Protein AF-M3HR42-F1 (afdb_monomer_lite)

Sequence (79 aa):
MKIFKLILPIALVFPILFFVSEIITLEFTKTRGKELILPIKGYDPRDLLSGHYLQYNIGFKTSEGDVCLVKRTKKNSKY

InterPro domains:
  IPR025833 GDYXXLXY protein [PF14345] (16-68)

Foldseek 3Di:
DVVCVVVVVVVVVVVVVVVVVVVVVVVVCVVPPDPDDFDFDDFDPVCVVVVDDGDTDTDDPPDPPDDDDPPPPPPPPDD

Secondary structure (DSSP, 8-state):
-HHHHHHHHHHHHHHHHHHHHHHHHHHHHHHTS------B----THHHHTT------B-----TT--------------

Radius of gyration: 25.41 Å; chains: 1; bounding box: 40×39×73 Å

Structure (mmCIF, N/CA/C/O backbone):
data_AF-M3HR42-F1
#
_entry.id   AF-M3HR42-F1
#
loop_
_atom_site.group_PDB
_atom_site.id
_atom_site.type_symbol
_atom_site.label_atom_id
_atom_site.label_alt_id
_atom_site.label_comp_i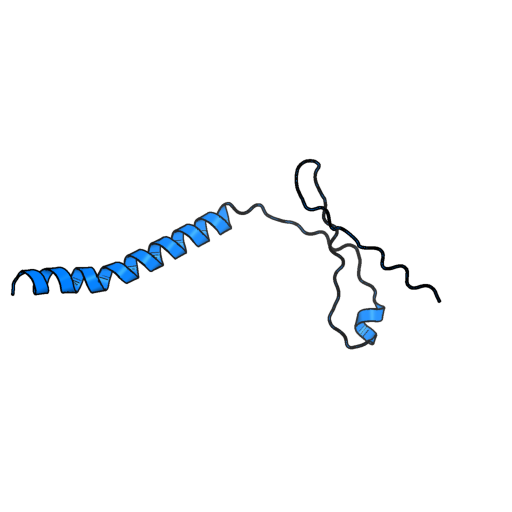d
_atom_site.label_asym_id
_atom_site.label_entity_id
_atom_site.label_seq_id
_atom_site.pdbx_PDB_ins_code
_atom_site.Cartn_x
_atom_site.Cartn_y
_atom_site.Cartn_z
_atom_site.occupancy
_atom_site.B_iso_or_equiv
_atom_site.auth_seq_id
_atom_site.auth_comp_id
_atom_site.auth_asym_id
_atom_site.auth_atom_id
_atom_site.pdbx_PDB_model_num
ATOM 1 N N . MET A 1 1 ? -17.323 2.068 34.016 1.00 60.81 1 MET A N 1
ATOM 2 C CA . MET A 1 1 ? -17.798 3.040 32.995 1.00 60.81 1 MET A CA 1
ATOM 3 C C . MET A 1 1 ? -16.714 3.970 32.429 1.00 60.81 1 MET A C 1
ATOM 5 O O . MET A 1 1 ? -16.833 4.339 31.270 1.00 60.81 1 MET A O 1
ATOM 9 N N . LYS A 1 2 ? -15.660 4.359 33.175 1.00 71.25 2 LYS A N 1
ATOM 10 C CA . LYS A 1 2 ? -14.577 5.229 32.647 1.00 71.25 2 LYS A CA 1
ATOM 11 C C . LYS A 1 2 ? -13.790 4.614 31.478 1.00 71.25 2 LYS A C 1
ATOM 13 O O . LYS A 1 2 ? -13.481 5.327 30.535 1.00 71.25 2 LYS A O 1
ATOM 18 N N . ILE A 1 3 ? -13.544 3.301 31.512 1.00 79.00 3 ILE A N 1
ATOM 19 C CA . ILE A 1 3 ? -12.822 2.569 30.457 1.00 79.00 3 ILE A CA 1
ATOM 20 C C . ILE A 1 3 ? -13.505 2.716 29.083 1.00 79.00 3 ILE A C 1
ATOM 22 O O . ILE A 1 3 ? -12.851 3.057 28.106 1.00 79.00 3 ILE A O 1
ATOM 26 N N . PHE A 1 4 ? -14.834 2.575 29.018 1.00 80.81 4 PHE A N 1
ATOM 27 C CA . PHE A 1 4 ? -15.586 2.695 27.762 1.00 80.81 4 PHE A CA 1
ATOM 28 C C . PHE A 1 4 ? -15.546 4.111 27.179 1.00 80.81 4 PHE A C 1
ATOM 30 O O . PHE A 1 4 ? -15.489 4.266 25.963 1.00 80.81 4 PHE A O 1
ATOM 37 N N . LYS A 1 5 ? -15.500 5.144 28.034 1.00 83.00 5 LYS A N 1
ATOM 38 C CA . LYS A 1 5 ? -15.342 6.538 27.589 1.00 83.00 5 LYS A CA 1
ATOM 39 C C . LYS A 1 5 ? -13.980 6.800 26.939 1.00 83.00 5 LYS A C 1
ATOM 41 O O . LYS A 1 5 ? -13.877 7.709 26.128 1.00 83.00 5 LYS A O 1
ATOM 46 N N . LEU A 1 6 ? -12.959 6.017 27.291 1.00 85.69 6 LEU A N 1
ATOM 47 C CA . LEU A 1 6 ? -11.604 6.150 26.757 1.00 85.69 6 LEU A CA 1
ATOM 48 C C . LEU A 1 6 ? -11.373 5.261 25.524 1.00 85.69 6 LEU A C 1
ATOM 50 O O . LEU A 1 6 ? -10.683 5.670 24.598 1.00 85.69 6 LEU A O 1
ATOM 54 N N . ILE A 1 7 ? -12.005 4.085 25.469 1.00 91.94 7 ILE A N 1
ATOM 55 C CA . ILE A 1 7 ? -11.922 3.167 24.320 1.00 91.94 7 ILE A CA 1
ATOM 56 C C . ILE A 1 7 ? -12.659 3.722 23.096 1.00 91.94 7 ILE A C 1
ATOM 58 O O . ILE A 1 7 ? -12.186 3.551 21.979 1.00 91.94 7 ILE A O 1
ATOM 62 N N . LEU A 1 8 ? -13.793 4.401 23.286 1.00 90.56 8 LEU A N 1
ATOM 63 C CA . LEU A 1 8 ? -14.624 4.899 22.186 1.00 90.56 8 LEU A CA 1
ATOM 64 C C . LEU A 1 8 ? -13.892 5.850 21.212 1.00 90.56 8 LEU A C 1
ATOM 66 O O . LEU A 1 8 ? -13.938 5.589 20.011 1.00 90.56 8 LEU A O 1
ATOM 70 N N . PRO A 1 9 ? -13.176 6.903 21.661 1.00 93.19 9 PRO A N 1
ATOM 71 C CA . PRO A 1 9 ? -12.413 7.747 20.739 1.00 93.19 9 PRO A CA 1
ATOM 72 C C . PRO A 1 9 ? -11.251 6.992 20.080 1.00 93.19 9 PRO A C 1
ATOM 74 O O . PRO A 1 9 ? -10.979 7.201 18.903 1.00 93.19 9 PRO A O 1
ATOM 77 N N . ILE A 1 10 ? -10.600 6.073 20.800 1.00 93.56 10 ILE A N 1
ATOM 78 C CA . ILE A 1 10 ? -9.495 5.266 20.261 1.00 93.56 10 ILE A CA 1
ATOM 79 C C . ILE A 1 10 ? -9.994 4.343 19.148 1.00 93.56 10 ILE A C 1
ATOM 81 O O . ILE A 1 10 ? -9.383 4.284 18.086 1.00 93.56 10 ILE A O 1
ATOM 85 N N . ALA A 1 11 ? -11.127 3.673 19.357 1.00 92.44 11 ALA A N 1
ATOM 86 C CA . ALA A 1 11 ? -11.741 2.794 18.369 1.00 92.44 11 ALA A CA 1
ATOM 87 C C . ALA A 1 11 ? -12.160 3.544 17.094 1.00 92.44 11 ALA A C 1
ATOM 89 O O . ALA A 1 11 ? -12.143 2.961 16.014 1.00 92.44 11 ALA A O 1
ATOM 90 N N . LEU A 1 12 ? -12.499 4.834 17.207 1.00 92.25 12 LEU A N 1
ATOM 91 C CA . LEU A 1 12 ? -12.849 5.677 16.064 1.00 92.25 12 LEU A CA 1
ATOM 92 C C . LEU A 1 12 ? -11.611 6.184 15.306 1.00 92.25 12 LEU A C 1
ATOM 94 O O . LEU A 1 12 ? -11.613 6.235 14.080 1.00 92.25 12 LEU A O 1
ATOM 98 N N . VAL A 1 13 ? -10.550 6.555 16.026 1.00 95.75 13 VAL A N 1
ATOM 99 C CA . VAL A 1 13 ? -9.324 7.118 15.434 1.00 95.75 13 VAL A CA 1
ATOM 100 C C . VAL A 1 13 ? -8.417 6.031 14.850 1.00 95.75 13 VAL A C 1
ATOM 102 O O . VAL A 1 13 ? -7.749 6.262 13.845 1.00 95.75 13 VAL A O 1
ATOM 105 N N . PHE A 1 14 ? -8.419 4.831 15.429 1.00 95.25 14 PHE A N 1
ATOM 106 C CA . PHE A 1 14 ? -7.605 3.702 14.980 1.00 95.25 14 PHE A CA 1
ATOM 107 C C . PHE A 1 14 ? -7.747 3.361 13.481 1.00 95.25 14 PHE A C 1
ATOM 109 O O . PHE A 1 14 ? -6.720 3.317 12.801 1.00 95.25 14 PHE A O 1
ATOM 116 N N . PRO A 1 15 ? -8.959 3.174 12.915 1.00 95.25 15 PRO A N 1
ATOM 117 C CA . PRO A 1 15 ? -9.096 2.883 11.487 1.00 95.25 15 PRO A CA 1
ATOM 118 C C . PRO A 1 15 ? -8.613 4.041 10.607 1.00 95.25 15 PRO A C 1
ATOM 120 O O . PRO A 1 15 ? -8.023 3.804 9.558 1.00 95.25 15 PRO A O 1
ATOM 123 N N . ILE A 1 16 ? -8.801 5.291 11.042 1.00 96.25 16 ILE A N 1
ATOM 124 C CA . ILE A 1 16 ? -8.337 6.473 10.303 1.00 96.25 16 ILE A CA 1
ATOM 125 C C . ILE A 1 16 ? -6.808 6.464 10.214 1.00 96.25 16 ILE A C 1
ATOM 127 O O . ILE A 1 16 ? -6.254 6.629 9.130 1.00 96.25 16 ILE A O 1
ATOM 131 N N . LEU A 1 17 ? -6.122 6.211 11.332 1.00 96.94 17 LEU A N 1
ATOM 132 C CA . LEU A 1 17 ? -4.661 6.113 11.360 1.00 96.94 17 LEU A CA 1
ATOM 133 C C . LEU A 1 17 ? -4.143 4.969 10.483 1.00 96.94 17 LEU A C 1
ATOM 135 O O . LEU A 1 17 ? -3.151 5.148 9.777 1.00 96.94 17 LEU A O 1
ATOM 139 N N . PHE A 1 18 ? -4.829 3.825 10.488 1.00 96.50 18 PHE A N 1
ATOM 140 C CA . PHE A 1 18 ? -4.481 2.693 9.635 1.00 96.50 18 PHE A CA 1
ATOM 141 C C . PHE A 1 18 ? -4.535 3.071 8.146 1.00 96.50 18 PHE A C 1
ATOM 143 O O . PHE A 1 18 ? -3.546 2.904 7.433 1.00 96.50 18 PHE A O 1
ATOM 150 N N . PHE A 1 19 ? -5.635 3.676 7.688 1.00 96.75 19 PH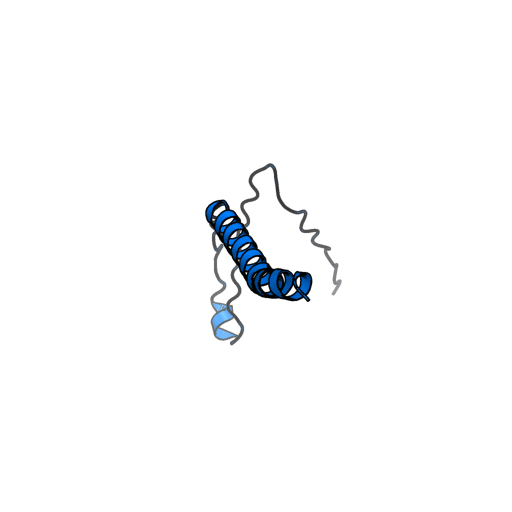E A N 1
ATOM 151 C CA . PHE A 1 19 ? -5.757 4.109 6.292 1.00 96.75 19 PHE A CA 1
ATOM 152 C C . PHE A 1 19 ? -4.750 5.197 5.909 1.00 96.75 19 PHE A C 1
ATOM 154 O O . PHE A 1 19 ? -4.201 5.158 4.811 1.00 96.75 19 PHE A O 1
ATOM 161 N N . VAL A 1 20 ? -4.461 6.143 6.807 1.00 97.50 20 VAL A N 1
ATOM 162 C CA . VAL A 1 20 ? -3.427 7.160 6.562 1.00 97.50 20 VAL A CA 1
ATOM 163 C C . VAL A 1 20 ? -2.056 6.508 6.374 1.00 97.50 20 VAL A C 1
ATOM 165 O O . VAL A 1 20 ? -1.316 6.909 5.478 1.00 97.50 20 VAL A O 1
ATOM 168 N N . SER A 1 21 ? -1.726 5.482 7.165 1.00 96.19 21 SER A N 1
ATOM 169 C CA . SER A 1 21 ? -0.453 4.771 7.021 1.00 96.19 21 SER A CA 1
ATOM 170 C C . SER A 1 21 ? -0.328 4.063 5.670 1.00 96.19 21 S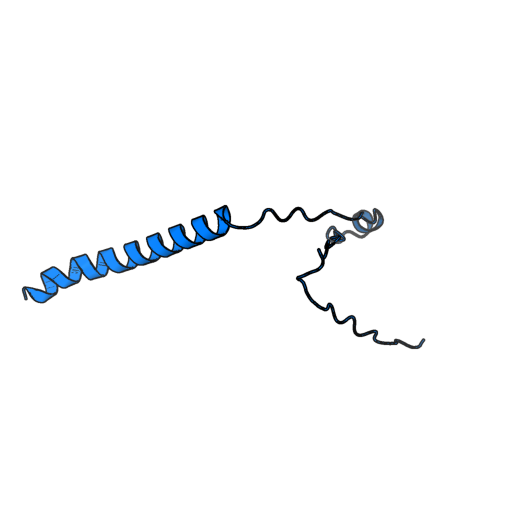ER A C 1
ATOM 172 O O . SER A 1 21 ? 0.687 4.233 5.000 1.00 96.19 21 SER A O 1
ATOM 174 N N . GLU A 1 22 ? -1.385 3.384 5.217 1.00 96.00 22 GLU A N 1
ATOM 175 C CA . GLU A 1 22 ? -1.434 2.752 3.893 1.00 96.00 22 GLU A CA 1
ATOM 176 C C . GLU A 1 22 ? -1.210 3.766 2.768 1.00 96.00 22 GLU A C 1
ATOM 178 O O . GLU A 1 22 ? -0.368 3.554 1.895 1.00 96.00 22 GLU A O 1
ATOM 183 N N . ILE A 1 23 ? -1.899 4.912 2.812 1.00 95.06 23 ILE A N 1
ATOM 184 C CA . ILE A 1 23 ? -1.748 5.974 1.805 1.00 95.06 23 ILE A CA 1
ATOM 185 C C . ILE A 1 23 ? -0.301 6.468 1.745 1.00 95.06 23 ILE A C 1
ATOM 187 O O . ILE A 1 23 ? 0.253 6.617 0.656 1.00 95.06 23 ILE A O 1
ATOM 191 N N . ILE A 1 24 ? 0.325 6.700 2.902 1.00 95.12 24 ILE A N 1
ATOM 192 C CA . ILE A 1 24 ? 1.723 7.135 2.970 1.00 95.12 24 ILE A CA 1
ATOM 193 C C . ILE A 1 24 ? 2.634 6.075 2.352 1.00 95.12 24 ILE A C 1
ATOM 195 O O . ILE A 1 24 ? 3.496 6.420 1.547 1.00 95.12 24 ILE A O 1
ATOM 199 N N . THR A 1 25 ? 2.446 4.796 2.683 1.00 92.50 25 THR A N 1
ATOM 200 C CA . THR A 1 25 ? 3.244 3.701 2.120 1.00 92.50 25 THR A CA 1
ATOM 201 C C . THR A 1 25 ? 3.092 3.619 0.604 1.00 92.50 25 THR A C 1
ATOM 203 O O . THR A 1 25 ? 4.100 3.563 -0.096 1.00 92.50 25 THR A O 1
ATOM 206 N N . LEU A 1 26 ? 1.864 3.691 0.090 1.00 89.19 26 LEU A N 1
ATOM 207 C CA . LEU A 1 26 ? 1.566 3.699 -1.344 1.00 89.19 26 LEU A CA 1
ATOM 208 C C . LEU A 1 26 ? 2.234 4.873 -2.066 1.00 89.19 26 LEU A C 1
ATOM 210 O O . LEU A 1 26 ? 2.876 4.674 -3.098 1.00 89.19 26 LEU A O 1
ATOM 214 N N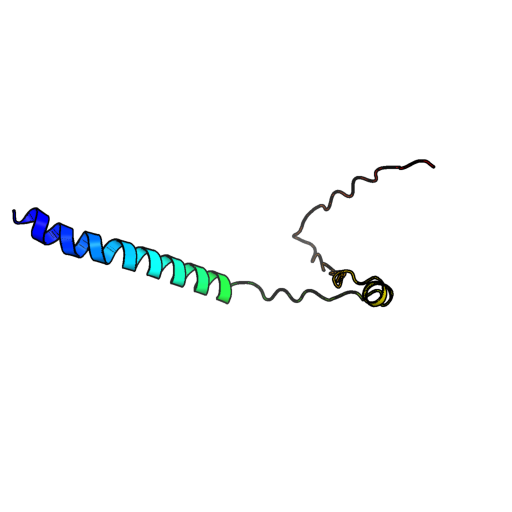 . GLU A 1 27 ? 2.135 6.082 -1.514 1.00 88.44 27 GLU A N 1
ATOM 215 C CA . GLU A 1 27 ? 2.766 7.273 -2.087 1.00 88.44 27 GLU A CA 1
ATOM 216 C C . GLU A 1 27 ? 4.296 7.153 -2.075 1.00 88.44 27 GLU A C 1
ATOM 218 O O . GLU A 1 27 ? 4.974 7.478 -3.053 1.00 88.44 27 GLU A O 1
ATOM 223 N N . PHE A 1 28 ? 4.864 6.605 -1.003 1.00 87.44 28 PHE A N 1
ATOM 224 C CA . PHE A 1 28 ? 6.300 6.370 -0.895 1.00 87.44 28 PHE A CA 1
ATOM 225 C C . PHE A 1 28 ? 6.788 5.300 -1.877 1.00 87.44 28 PHE A C 1
ATOM 227 O O . PHE A 1 28 ? 7.842 5.449 -2.492 1.00 87.44 28 PHE A O 1
ATOM 234 N N . THR A 1 29 ? 6.016 4.231 -2.070 1.00 83.94 29 THR A N 1
ATOM 235 C CA . THR A 1 29 ? 6.307 3.193 -3.063 1.00 83.94 29 THR A CA 1
ATOM 236 C C . THR A 1 29 ? 6.186 3.737 -4.482 1.00 83.94 29 THR A C 1
ATOM 238 O O . THR A 1 29 ? 7.013 3.405 -5.327 1.00 83.94 29 THR A O 1
ATOM 241 N N . LYS A 1 30 ? 5.210 4.609 -4.748 1.00 80.75 30 LYS A N 1
ATOM 242 C CA . LYS A 1 30 ? 5.028 5.252 -6.052 1.00 80.75 30 LYS A CA 1
ATOM 243 C C . LYS A 1 30 ? 6.173 6.209 -6.378 1.00 80.75 30 LYS A C 1
ATOM 245 O O . LYS A 1 30 ? 6.728 6.138 -7.467 1.00 80.75 30 LYS A O 1
ATOM 250 N N . THR A 1 31 ? 6.551 7.065 -5.432 1.00 77.50 31 THR A N 1
ATOM 251 C CA . THR A 1 31 ? 7.631 8.054 -5.606 1.00 77.50 31 THR A CA 1
ATOM 252 C C . THR A 1 31 ? 9.018 7.418 -5.682 1.00 77.50 31 THR A C 1
ATOM 254 O O . THR A 1 31 ? 9.894 7.938 -6.367 1.00 77.50 31 THR A O 1
ATOM 257 N N . ARG A 1 32 ? 9.227 6.276 -5.014 1.00 75.06 32 ARG A N 1
ATOM 258 C CA . ARG A 1 32 ? 10.469 5.485 -5.098 1.00 75.06 32 ARG A CA 1
ATOM 259 C C . ARG A 1 32 ? 10.450 4.431 -6.203 1.00 75.06 32 ARG A C 1
ATOM 261 O O . ARG A 1 32 ? 11.458 3.758 -6.418 1.00 75.06 32 ARG A O 1
ATOM 268 N N . GLY A 1 33 ? 9.318 4.262 -6.878 1.00 70.50 33 GLY A N 1
ATOM 269 C CA . GLY A 1 33 ? 9.184 3.377 -8.021 1.00 70.50 33 GLY A CA 1
ATOM 270 C C . GLY A 1 33 ? 10.087 3.856 -9.150 1.00 70.50 33 GLY A C 1
ATOM 271 O O . GLY A 1 33 ? 10.079 5.028 -9.517 1.00 70.50 33 GLY A O 1
ATOM 272 N N . LYS A 1 34 ? 10.891 2.948 -9.703 1.00 66.12 34 LYS A N 1
ATOM 273 C CA . LYS A 1 34 ? 11.729 3.251 -10.863 1.00 66.12 34 LYS A CA 1
ATOM 274 C C . LYS A 1 34 ? 10.823 3.551 -12.057 1.00 66.12 34 LYS A C 1
ATOM 276 O O . LYS A 1 34 ? 9.957 2.739 -12.382 1.00 66.12 34 LYS A O 1
ATOM 281 N N . GLU A 1 35 ? 11.039 4.687 -12.713 1.00 66.94 35 GLU A N 1
ATOM 282 C CA . GLU A 1 35 ? 10.330 5.033 -13.943 1.00 66.94 35 GLU A CA 1
ATOM 283 C C . GLU A 1 35 ? 10.640 3.979 -15.017 1.00 66.94 35 GLU A C 1
ATOM 285 O O . GLU A 1 35 ? 11.765 3.862 -15.513 1.00 66.94 35 GLU A O 1
ATOM 290 N N . LEU A 1 36 ? 9.649 3.137 -15.317 1.00 66.56 36 LEU A N 1
ATOM 291 C CA . LEU A 1 36 ? 9.779 2.055 -16.282 1.00 66.56 36 LEU A CA 1
ATOM 292 C C . LEU A 1 36 ? 9.329 2.557 -17.654 1.00 66.56 36 LEU A C 1
ATOM 294 O O . LEU A 1 36 ? 8.158 2.464 -18.019 1.00 66.56 36 LEU A O 1
ATOM 298 N N . ILE A 1 37 ? 10.276 3.072 -18.433 1.00 69.19 37 ILE A N 1
ATOM 299 C CA . ILE A 1 37 ? 10.035 3.418 -19.834 1.00 69.19 37 ILE A CA 1
ATOM 300 C C . ILE A 1 37 ? 9.996 2.108 -20.633 1.00 69.19 37 ILE A C 1
ATOM 302 O O . ILE A 1 37 ? 11.033 1.500 -20.897 1.00 69.19 37 ILE A O 1
ATOM 306 N N . LEU A 1 38 ? 8.791 1.652 -20.985 1.00 71.12 38 LEU A N 1
ATOM 307 C CA . LEU A 1 38 ? 8.552 0.469 -21.818 1.00 71.12 38 LEU A CA 1
ATOM 308 C C . LEU A 1 38 ? 8.547 0.881 -23.299 1.00 71.12 38 LEU A C 1
ATOM 310 O O . LEU A 1 38 ? 7.540 1.412 -23.773 1.00 71.12 38 LEU A O 1
ATOM 314 N N . PRO A 1 39 ? 9.632 0.655 -24.064 1.00 66.44 39 PRO A N 1
ATOM 315 C CA . PRO A 1 39 ? 9.641 1.023 -25.470 1.00 66.44 39 PRO A CA 1
ATOM 316 C C . PRO A 1 39 ? 8.689 0.111 -26.254 1.00 66.44 39 PRO A C 1
ATOM 318 O O . PRO A 1 39 ? 8.863 -1.113 -26.297 1.00 66.44 39 PRO A O 1
ATOM 321 N N . ILE A 1 40 ? 7.695 0.719 -26.901 1.00 70.88 40 ILE A N 1
ATOM 322 C CA . ILE A 1 40 ? 6.776 0.030 -27.808 1.00 70.88 40 ILE A CA 1
ATOM 323 C C . ILE A 1 40 ? 7.553 -0.315 -29.082 1.00 70.88 40 ILE A C 1
ATOM 325 O O . ILE A 1 40 ? 7.988 0.567 -29.824 1.00 70.88 40 ILE A O 1
ATOM 329 N N . LYS A 1 41 ? 7.758 -1.609 -29.333 1.00 64.50 41 LYS A N 1
ATOM 330 C CA . LYS A 1 41 ? 8.451 -2.112 -30.521 1.00 64.50 41 LYS A CA 1
ATOM 331 C C . LYS A 1 41 ? 7.438 -2.426 -31.612 1.00 64.50 41 LYS A C 1
ATOM 333 O O . LYS A 1 41 ? 7.118 -3.583 -31.859 1.00 64.50 41 LYS A O 1
ATOM 338 N N . GLY A 1 42 ? 6.987 -1.369 -32.278 1.00 65.19 42 GLY A N 1
ATOM 339 C CA . GLY A 1 42 ? 6.132 -1.465 -33.453 1.00 65.19 42 GLY A CA 1
ATOM 340 C C . GLY A 1 42 ? 4.713 -1.942 -33.148 1.00 65.19 42 GLY A C 1
ATOM 341 O O . GLY A 1 42 ? 4.405 -2.492 -32.091 1.00 65.19 42 GLY A O 1
ATOM 342 N N . TYR A 1 43 ? 3.843 -1.685 -34.108 1.00 68.88 43 TYR A N 1
ATOM 343 C CA . TYR A 1 43 ? 2.441 -2.054 -34.087 1.00 68.88 43 TYR A CA 1
ATOM 344 C C . TYR A 1 43 ? 2.098 -2.634 -35.462 1.00 68.88 43 TYR A C 1
ATOM 346 O O . TYR A 1 43 ? 2.544 -2.078 -36.469 1.00 68.88 43 TYR A O 1
ATOM 354 N N . ASP A 1 44 ? 1.377 -3.757 -35.521 1.00 71.31 44 ASP A N 1
ATOM 355 C CA . ASP A 1 44 ? 0.920 -4.309 -36.800 1.00 71.31 44 ASP A CA 1
ATOM 356 C C . ASP A 1 44 ? -0.352 -3.557 -37.223 1.00 71.31 44 ASP A C 1
ATOM 358 O O . ASP A 1 44 ? -1.386 -3.715 -36.574 1.00 71.31 44 ASP A O 1
ATOM 362 N N . PRO A 1 45 ? -0.322 -2.740 -38.292 1.00 72.19 45 PRO A N 1
ATOM 363 C CA . PRO A 1 45 ? -1.473 -1.933 -38.692 1.00 72.19 45 PRO A CA 1
ATOM 364 C C . PRO A 1 45 ? -2.708 -2.773 -39.040 1.00 72.19 45 PRO A C 1
ATOM 366 O O . PRO A 1 45 ? -3.819 -2.248 -39.026 1.00 72.19 45 PRO A O 1
ATOM 369 N N . ARG A 1 46 ? -2.541 -4.073 -39.321 1.00 72.62 46 ARG A N 1
ATOM 370 C CA . ARG A 1 46 ? -3.641 -4.999 -39.619 1.00 72.62 46 ARG A CA 1
ATOM 371 C C . ARG A 1 46 ? -4.516 -5.295 -38.400 1.00 72.62 46 ARG A C 1
ATOM 373 O O . ARG A 1 46 ? -5.679 -5.646 -38.591 1.00 72.62 46 ARG A O 1
ATOM 380 N N . ASP A 1 47 ? -4.008 -5.079 -37.185 1.00 68.50 47 ASP A N 1
ATOM 381 C CA . ASP A 1 47 ? -4.787 -5.247 -35.954 1.00 68.50 47 ASP A CA 1
ATOM 382 C C . ASP A 1 47 ? -5.875 -4.165 -35.789 1.00 68.50 47 ASP A C 1
ATOM 384 O O . ASP A 1 47 ? -6.864 -4.404 -35.104 1.00 68.50 47 ASP A O 1
ATOM 388 N N . LEU A 1 48 ? -5.763 -2.997 -36.447 1.00 66.88 48 LEU A N 1
ATOM 389 C CA . LEU A 1 48 ? -6.827 -1.973 -36.413 1.00 66.88 48 LEU A CA 1
ATOM 390 C C . LEU A 1 48 ? -8.016 -2.382 -37.276 1.00 66.88 48 LEU A C 1
ATOM 392 O O . LEU A 1 48 ? -9.156 -2.039 -36.972 1.00 66.88 48 LEU A O 1
ATOM 396 N N . LEU A 1 49 ? -7.750 -3.094 -38.375 1.00 69.81 49 LEU A N 1
ATOM 397 C CA . LEU A 1 49 ? -8.776 -3.496 -39.335 1.00 69.81 49 LEU A CA 1
ATOM 398 C C . LEU A 1 49 ? -9.540 -4.746 -38.892 1.00 69.81 49 LEU A C 1
ATOM 400 O O . LEU A 1 49 ? -10.648 -4.977 -39.368 1.00 69.81 49 LEU A O 1
ATOM 404 N N . SER A 1 50 ? -8.981 -5.545 -37.982 1.00 69.31 50 SER A N 1
ATOM 405 C CA . SER A 1 50 ? -9.620 -6.757 -37.459 1.00 69.31 50 SER A CA 1
ATOM 406 C C . SER A 1 50 ? -10.635 -6.480 -36.340 1.00 69.31 50 SER A C 1
ATOM 408 O O . SER A 1 50 ? -11.244 -7.419 -35.824 1.00 69.31 50 SER A O 1
ATOM 410 N N . GLY A 1 51 ? -10.849 -5.213 -35.960 1.00 67.00 51 GLY A N 1
ATOM 411 C CA . GLY A 1 51 ? -11.812 -4.820 -34.924 1.00 67.00 51 GLY A CA 1
ATOM 412 C C . GLY A 1 51 ? -11.457 -5.326 -33.521 1.00 67.00 51 GLY A C 1
ATOM 413 O O . GLY A 1 51 ? -12.309 -5.321 -32.636 1.00 67.00 51 GLY A O 1
ATOM 414 N N . HIS A 1 52 ? -10.220 -5.792 -33.324 1.00 63.72 52 HIS A N 1
ATOM 415 C CA . HIS A 1 52 ? -9.712 -6.309 -32.057 1.00 63.72 52 HIS A CA 1
ATOM 416 C C . HIS A 1 52 ? -8.814 -5.275 -31.365 1.00 63.72 52 HIS A C 1
ATOM 418 O O . HIS A 1 52 ? -8.314 -4.333 -31.977 1.00 63.72 52 HIS A O 1
ATOM 424 N N . TYR A 1 53 ? -8.649 -5.430 -30.051 1.00 62.41 53 TYR A N 1
ATOM 425 C CA . TYR A 1 53 ? -7.887 -4.509 -29.209 1.00 62.41 53 TYR A CA 1
ATOM 426 C C . TYR A 1 53 ? -6.439 -4.340 -29.691 1.00 62.41 53 TYR A C 1
ATOM 428 O O . TYR A 1 53 ? -5.788 -5.297 -30.106 1.00 62.41 53 TYR A O 1
ATOM 436 N N . LEU A 1 54 ? -5.931 -3.110 -29.582 1.00 65.88 54 LEU A N 1
ATOM 437 C CA . LEU A 1 54 ? -4.580 -2.725 -29.984 1.00 65.88 54 LEU A CA 1
ATOM 438 C C . LEU A 1 54 ? -3.540 -3.519 -29.175 1.00 65.88 54 LEU A C 1
ATOM 440 O O . LEU A 1 54 ? -3.373 -3.302 -27.974 1.00 65.88 54 LEU A O 1
ATOM 444 N N . GLN A 1 55 ? -2.855 -4.460 -29.828 1.00 66.69 55 GLN A N 1
ATOM 445 C CA . GLN A 1 55 ? -1.789 -5.243 -29.210 1.00 66.69 55 GLN A CA 1
ATOM 446 C C . GLN A 1 55 ? -0.453 -4.518 -29.369 1.00 66.69 55 GLN A C 1
ATOM 448 O O . GLN A 1 55 ? 0.094 -4.396 -30.465 1.00 66.69 55 GLN A O 1
ATOM 453 N N . TYR A 1 56 ? 0.093 -4.040 -28.254 1.00 66.75 56 TYR A N 1
ATOM 454 C CA . TYR A 1 56 ? 1.420 -3.437 -28.218 1.00 66.75 56 TYR A CA 1
ATOM 455 C C . TYR A 1 56 ? 2.474 -4.496 -27.913 1.00 66.75 56 TYR A C 1
ATOM 457 O O . TYR A 1 56 ? 2.395 -5.201 -26.905 1.00 66.75 56 TYR A O 1
ATOM 465 N N . ASN A 1 57 ? 3.502 -4.578 -28.756 1.00 66.19 57 ASN A N 1
ATOM 466 C CA . ASN A 1 57 ? 4.656 -5.415 -28.467 1.00 66.19 57 ASN A CA 1
ATOM 467 C C . ASN A 1 57 ? 5.644 -4.622 -27.603 1.00 66.19 57 ASN A C 1
ATOM 469 O O . ASN A 1 57 ? 6.245 -3.641 -28.046 1.00 66.19 57 ASN A O 1
ATOM 473 N N . ILE A 1 58 ? 5.785 -5.020 -26.343 1.00 67.94 58 ILE A N 1
ATOM 474 C CA . ILE A 1 58 ? 6.665 -4.354 -25.384 1.00 67.94 58 ILE A CA 1
ATOM 475 C C . ILE A 1 58 ? 8.075 -4.935 -25.471 1.00 67.94 58 ILE A C 1
ATOM 477 O O . ILE A 1 58 ? 8.319 -6.121 -25.245 1.00 67.94 58 ILE A O 1
ATOM 481 N N . GLY A 1 59 ? 9.035 -4.080 -25.819 1.00 65.69 59 GLY A N 1
ATOM 482 C CA . GLY A 1 59 ? 10.441 -4.444 -25.849 1.00 65.69 59 GLY A CA 1
ATOM 483 C C . GLY A 1 59 ? 11.040 -4.399 -24.453 1.00 65.69 59 GLY A C 1
ATOM 484 O O . GLY A 1 59 ? 11.648 -3.394 -24.097 1.00 65.69 59 GLY A O 1
ATOM 485 N N . PHE A 1 60 ? 10.915 -5.476 -23.678 1.00 62.44 60 PHE A N 1
ATOM 486 C CA . PHE A 1 60 ? 11.608 -5.585 -22.395 1.00 62.44 60 PHE A CA 1
ATOM 487 C C . PHE A 1 60 ? 13.124 -5.481 -22.616 1.00 62.44 60 PHE A C 1
ATOM 489 O O . PHE A 1 60 ? 13.753 -6.371 -23.189 1.00 62.44 60 PHE A O 1
ATOM 496 N N . LYS A 1 61 ? 13.720 -4.361 -22.201 1.00 53.66 61 LYS A N 1
ATOM 497 C CA . LYS A 1 61 ? 15.171 -4.242 -22.060 1.00 53.66 61 LYS A CA 1
ATOM 498 C C . LYS A 1 61 ? 15.529 -4.928 -20.742 1.00 53.66 61 LYS A C 1
ATOM 500 O O . LYS A 1 61 ? 15.535 -4.286 -19.699 1.00 53.66 61 LYS A O 1
ATOM 505 N N . THR A 1 62 ? 15.768 -6.237 -20.789 1.00 53.34 62 THR A N 1
ATOM 506 C CA . THR A 1 62 ? 16.482 -6.944 -19.719 1.00 53.34 62 THR A CA 1
ATOM 507 C C . THR A 1 62 ? 17.886 -6.351 -19.676 1.00 53.34 62 THR A C 1
ATOM 509 O O . THR A 1 62 ? 18.744 -6.706 -20.480 1.00 53.34 62 THR A O 1
ATOM 512 N N . SER A 1 63 ? 18.098 -5.359 -18.812 1.00 47.91 63 SER A N 1
ATOM 513 C CA . SER A 1 63 ? 19.445 -5.043 -18.350 1.00 47.91 63 SER A CA 1
ATOM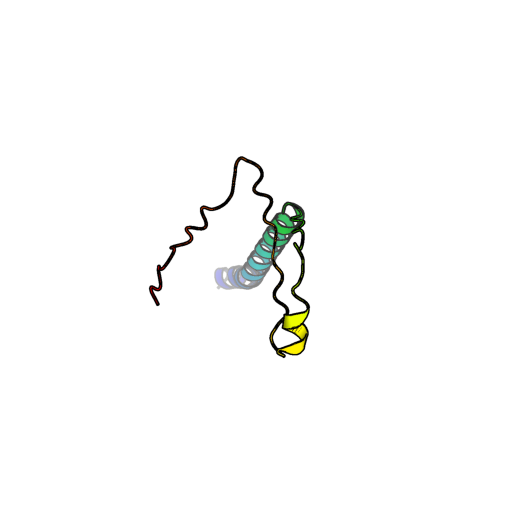 514 C C . SER A 1 63 ? 19.931 -6.260 -17.573 1.00 47.91 63 SER A C 1
ATOM 516 O O . SER A 1 63 ? 19.226 -6.748 -16.691 1.00 47.91 63 SER A O 1
ATOM 518 N N . GLU A 1 64 ? 21.095 -6.767 -17.966 1.00 50.34 64 GLU A N 1
ATOM 519 C CA . GLU A 1 64 ? 21.806 -7.885 -17.349 1.00 50.34 64 GLU A CA 1
ATOM 520 C C . GLU A 1 64 ? 21.774 -7.766 -15.819 1.00 50.34 64 GLU A C 1
ATOM 522 O O . GLU A 1 64 ? 22.441 -6.913 -15.241 1.00 50.34 64 GLU A O 1
ATOM 527 N N . GLY A 1 65 ? 20.954 -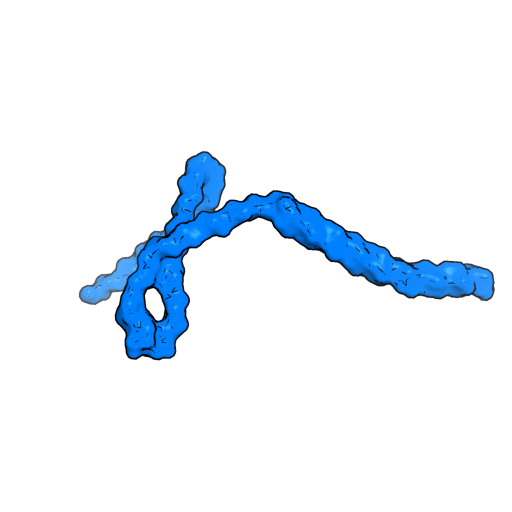8.579 -15.160 1.00 51.53 65 GLY A N 1
ATOM 528 C CA . GLY A 1 65 ? 20.906 -8.627 -13.700 1.00 51.53 65 GLY A CA 1
ATOM 529 C C . GLY A 1 65 ? 19.558 -9.040 -13.142 1.00 51.53 65 GLY A C 1
ATOM 530 O O . GLY A 1 65 ? 19.523 -9.790 -12.178 1.00 51.53 65 GLY A O 1
ATOM 531 N N . ASP A 1 66 ? 18.464 -8.652 -13.792 1.00 57.22 66 ASP A N 1
ATOM 532 C CA . ASP A 1 66 ? 17.127 -9.035 -13.357 1.00 57.22 66 ASP A CA 1
ATOM 533 C C . ASP A 1 66 ? 16.245 -9.392 -14.553 1.00 57.22 66 ASP A C 1
ATOM 535 O O . ASP A 1 66 ? 16.412 -8.888 -15.663 1.00 57.22 66 ASP A O 1
ATOM 539 N N . VAL A 1 67 ? 15.220 -10.190 -14.265 1.00 50.97 67 VAL A N 1
ATOM 540 C CA . VAL A 1 67 ? 13.992 -10.363 -15.052 1.00 50.97 67 VAL A CA 1
ATOM 541 C C . VAL A 1 67 ? 13.906 -11.649 -15.883 1.00 50.97 67 VAL A C 1
ATOM 543 O O . VAL A 1 67 ? 14.313 -11.754 -17.036 1.00 50.97 67 VAL A O 1
ATOM 546 N N . CYS A 1 68 ? 13.221 -12.592 -15.233 1.00 48.03 68 CYS A N 1
ATOM 547 C CA . CYS A 1 68 ? 12.184 -13.472 -15.767 1.00 48.03 68 CYS A CA 1
ATOM 548 C C . CYS A 1 68 ? 12.527 -14.300 -17.008 1.00 48.03 68 CYS A C 1
ATOM 550 O O . CYS A 1 68 ? 12.370 -13.883 -18.156 1.00 48.03 68 CYS A O 1
ATOM 552 N N . LEU A 1 69 ? 12.804 -15.579 -16.751 1.00 47.59 69 LEU A N 1
ATOM 553 C CA . LEU A 1 69 ? 12.730 -16.636 -17.749 1.00 47.59 69 LEU A CA 1
ATOM 554 C C . LEU A 1 69 ? 11.277 -16.794 -18.221 1.00 47.59 69 LEU A C 1
ATOM 556 O O . LEU A 1 69 ? 10.508 -17.579 -17.664 1.00 47.59 69 LEU A O 1
ATOM 560 N N . VAL A 1 70 ? 10.892 -16.073 -19.277 1.00 55.44 70 VAL A N 1
ATOM 561 C CA . VAL A 1 70 ? 9.701 -16.421 -20.060 1.00 55.44 70 VAL A CA 1
ATOM 562 C C . VAL A 1 70 ? 9.991 -17.763 -20.723 1.00 55.44 70 VAL A C 1
ATOM 564 O O . VAL A 1 70 ? 10.565 -17.846 -21.810 1.00 55.44 70 VAL A O 1
ATOM 567 N N . LYS A 1 71 ? 9.627 -18.848 -20.037 1.00 44.38 71 LYS A N 1
ATOM 568 C CA . LYS A 1 71 ? 9.736 -20.209 -20.551 1.00 44.38 71 LYS A CA 1
ATOM 569 C C . LYS A 1 71 ? 8.702 -20.364 -21.666 1.00 44.38 71 LYS A C 1
ATOM 571 O O . LYS A 1 71 ? 7.576 -20.786 -21.427 1.00 44.38 71 LYS A O 1
ATOM 576 N N . ARG A 1 72 ? 9.069 -19.995 -22.899 1.00 50.34 72 ARG A N 1
ATOM 577 C CA . ARG A 1 72 ? 8.283 -20.335 -24.089 1.00 50.34 72 ARG A CA 1
ATOM 578 C C . ARG A 1 72 ? 8.324 -21.848 -24.254 1.00 50.34 72 ARG A C 1
ATOM 580 O O . ARG A 1 72 ? 9.244 -22.396 -24.857 1.00 50.34 72 ARG A O 1
ATOM 587 N N . THR A 1 73 ? 7.332 -22.539 -23.711 1.00 44.38 73 THR A N 1
ATOM 588 C CA . THR A 1 73 ? 7.037 -23.914 -24.093 1.00 44.38 73 THR A CA 1
ATOM 589 C C . THR A 1 73 ? 6.623 -23.903 -25.561 1.00 44.38 73 THR A C 1
ATOM 591 O O . THR A 1 73 ? 5.486 -23.601 -25.915 1.00 44.38 73 THR A O 1
ATOM 594 N N . LYS A 1 74 ? 7.583 -24.206 -26.441 1.00 43.97 74 LYS A N 1
ATOM 595 C CA . LYS A 1 74 ? 7.326 -24.573 -27.835 1.00 43.97 74 LYS A CA 1
ATOM 596 C C . LYS A 1 74 ? 6.423 -25.810 -27.820 1.00 43.97 74 LYS A C 1
ATOM 598 O O . LYS A 1 74 ? 6.903 -26.933 -27.689 1.00 43.97 74 LYS A O 1
ATOM 603 N N . LYS A 1 75 ? 5.110 -25.618 -27.939 1.00 41.34 75 LYS A N 1
ATOM 604 C CA . LYS A 1 75 ? 4.203 -26.703 -28.308 1.00 41.34 75 LYS A CA 1
ATOM 605 C C . LYS A 1 75 ? 4.360 -26.892 -29.815 1.00 41.34 75 LYS A C 1
ATOM 607 O O . LYS A 1 75 ? 3.821 -26.122 -30.601 1.00 41.34 75 LYS A O 1
ATOM 612 N N . ASN A 1 76 ? 5.185 -27.865 -30.198 1.00 43.03 76 ASN A N 1
ATOM 613 C CA . ASN A 1 76 ? 5.271 -28.369 -31.566 1.00 43.03 76 ASN A CA 1
ATOM 614 C C . ASN A 1 76 ? 3.870 -28.851 -31.976 1.00 43.03 76 ASN A C 1
ATOM 616 O O . ASN A 1 76 ? 3.440 -29.917 -31.541 1.00 43.03 76 ASN A O 1
ATOM 620 N N . SER A 1 77 ? 3.149 -28.059 -32.770 1.00 40.03 77 SER A N 1
ATOM 621 C CA . SER A 1 77 ? 1.961 -28.530 -33.477 1.00 40.03 77 SER A CA 1
ATOM 622 C C . SER A 1 77 ? 2.405 -28.921 -34.874 1.00 40.03 77 SER A C 1
ATOM 624 O O . SER A 1 77 ? 2.618 -28.079 -35.739 1.00 40.03 77 SER A O 1
ATOM 626 N N . LYS A 1 78 ? 2.630 -30.221 -35.018 1.00 35.47 78 LYS A N 1
ATOM 627 C CA . LYS A 1 78 ? 2.872 -30.933 -36.264 1.00 35.47 78 LYS A CA 1
ATOM 628 C C . LYS A 1 78 ? 1.565 -30.944 -37.057 1.00 35.47 78 LYS A C 1
ATOM 630 O O . LYS A 1 78 ? 0.682 -31.696 -36.667 1.00 35.47 78 LYS A O 1
ATOM 635 N N . TYR A 1 79 ? 1.471 -30.132 -38.106 1.00 39.78 79 TYR A N 1
ATOM 636 C CA . TYR A 1 79 ? 0.644 -30.363 -39.294 1.00 39.78 79 TYR A CA 1
ATOM 637 C C . TYR A 1 79 ? 1.333 -29.709 -40.485 1.00 39.78 79 TYR A C 1
ATOM 639 O O . TYR A 1 79 ? 1.683 -28.515 -40.356 1.00 39.78 79 TYR A O 1
#

Organism: NCBI:txid1001598

pLDDT: mean 71.29, std 17.58, range [35.47, 97.5]